Protein AF-A0A1L8URC2-F1 (afdb_monomer_lite)

Organism: Enterococcus mundtii (NCBI:txid53346)

Structure (mmCIF, N/CA/C/O backbone):
data_AF-A0A1L8URC2-F1
#
_entry.id   AF-A0A1L8URC2-F1
#
loop_
_atom_site.group_PDB
_atom_site.id
_atom_site.type_symbol
_atom_site.label_atom_id
_atom_site.label_alt_id
_atom_site.label_comp_id
_atom_site.label_asym_id
_atom_site.label_entity_id
_atom_site.label_seq_id
_atom_site.pdbx_PDB_ins_code
_atom_site.Cartn_x
_atom_site.Cartn_y
_atom_site.Cartn_z
_atom_site.occupancy
_atom_site.B_iso_or_equiv
_atom_site.auth_seq_id
_atom_site.auth_comp_id
_atom_site.auth_asym_id
_atom_site.auth_atom_id
_atom_site.pdbx_PDB_model_num
ATOM 1 N N . MET 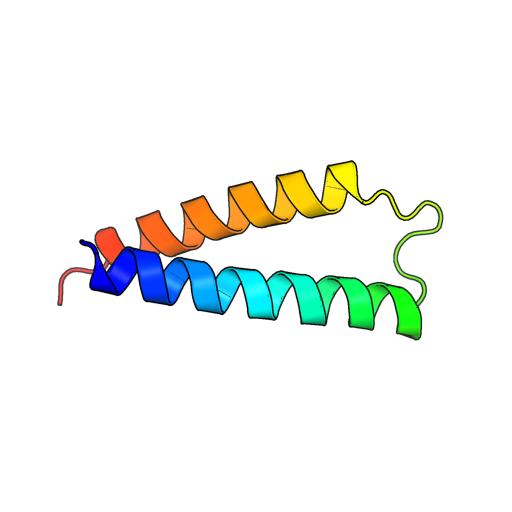A 1 1 ? -13.360 1.459 14.891 1.00 75.44 1 MET A N 1
ATOM 2 C CA . MET A 1 1 ? -13.006 1.959 13.544 1.00 75.44 1 MET A CA 1
ATOM 3 C C . MET A 1 1 ? -11.526 2.304 13.438 1.00 75.44 1 MET A C 1
ATOM 5 O O . MET A 1 1 ? -10.875 1.699 12.604 1.00 75.44 1 MET A O 1
ATOM 9 N N . LEU A 1 2 ? -10.962 3.119 14.341 1.00 85.62 2 LEU A N 1
ATOM 10 C CA . LEU A 1 2 ? -9.540 3.511 14.311 1.00 85.62 2 LEU A CA 1
ATOM 11 C C . LEU A 1 2 ? -8.543 2.340 14.185 1.00 85.62 2 LEU A C 1
ATOM 13 O O . LEU A 1 2 ? -7.681 2.367 13.317 1.00 85.62 2 LEU A O 1
ATOM 17 N N . LYS A 1 3 ? -8.701 1.265 14.978 1.00 88.44 3 LYS A N 1
ATOM 18 C CA . LYS A 1 3 ? -7.838 0.069 14.864 1.00 88.44 3 LYS A CA 1
ATOM 19 C C . LYS A 1 3 ? -7.878 -0.561 13.464 1.00 88.44 3 LYS A C 1
ATOM 21 O O . LYS A 1 3 ? -6.836 -0.910 12.932 1.00 88.44 3 LYS A O 1
ATOM 26 N N . LYS A 1 4 ? -9.068 -0.678 12.861 1.00 88.94 4 LYS A N 1
ATOM 27 C CA . LYS A 1 4 ? -9.241 -1.240 11.509 1.00 88.94 4 LYS A CA 1
ATOM 28 C C . LYS A 1 4 ? -8.589 -0.341 10.454 1.00 88.94 4 LYS A C 1
ATOM 30 O O . LYS A 1 4 ? -7.906 -0.839 9.570 1.00 88.94 4 LYS A O 1
ATOM 35 N N . SER A 1 5 ? -8.715 0.979 10.599 1.00 90.81 5 SER A N 1
ATOM 36 C CA . SER A 1 5 ? -8.035 1.945 9.730 1.00 90.81 5 SER A CA 1
ATOM 37 C C . SER A 1 5 ? -6.513 1.833 9.810 1.00 90.81 5 SER A C 1
ATOM 39 O O . SER A 1 5 ? -5.861 1.814 8.773 1.00 90.81 5 SER A O 1
ATOM 41 N N . ILE A 1 6 ? -5.949 1.676 11.013 1.00 93.75 6 ILE A N 1
ATOM 42 C CA . ILE A 1 6 ? -4.504 1.465 11.201 1.00 93.75 6 ILE A CA 1
ATOM 43 C C . ILE A 1 6 ? -4.057 0.154 10.539 1.00 93.75 6 ILE A C 1
ATOM 45 O O . ILE A 1 6 ? -3.077 0.152 9.800 1.00 93.75 6 ILE A O 1
ATOM 49 N N . TYR A 1 7 ? -4.786 -0.950 10.734 1.00 93.62 7 TYR A N 1
ATOM 50 C CA . TYR A 1 7 ? -4.451 -2.218 10.076 1.00 93.62 7 TYR A CA 1
ATOM 51 C C . TYR A 1 7 ? -4.555 -2.138 8.552 1.00 93.62 7 TYR A C 1
ATOM 53 O O . TYR A 1 7 ? -3.665 -2.624 7.860 1.00 93.62 7 TYR A O 1
ATOM 61 N N . ALA A 1 8 ? -5.611 -1.520 8.016 1.00 93.38 8 ALA A N 1
ATOM 62 C CA . ALA A 1 8 ? -5.751 -1.308 6.577 1.00 93.38 8 ALA A CA 1
ATOM 63 C C . ALA A 1 8 ? -4.597 -0.462 6.016 1.00 93.38 8 ALA A C 1
ATOM 65 O O . ALA A 1 8 ? -4.065 -0.773 4.951 1.00 93.38 8 ALA A O 1
ATOM 66 N N . PHE A 1 9 ? -4.158 0.554 6.761 1.00 94.88 9 PHE A N 1
ATOM 67 C CA . PHE A 1 9 ? -3.037 1.404 6.375 1.00 94.88 9 PHE A CA 1
ATOM 68 C C . PHE A 1 9 ? -1.712 0.631 6.351 1.00 94.88 9 PHE A C 1
ATOM 70 O O . PHE A 1 9 ? -0.999 0.675 5.353 1.00 94.88 9 PHE A O 1
ATOM 77 N N . ILE A 1 10 ? -1.424 -0.160 7.392 1.00 96.31 10 ILE A N 1
ATOM 78 C CA . ILE A 1 10 ? -0.231 -1.023 7.445 1.00 96.31 10 ILE A CA 1
ATOM 79 C C . ILE A 1 10 ? -0.222 -2.016 6.274 1.00 96.31 10 ILE A C 1
ATOM 81 O O . ILE A 1 10 ? 0.788 -2.146 5.587 1.00 96.31 10 ILE A O 1
ATOM 85 N N . ILE A 1 11 ? -1.351 -2.680 6.005 1.00 95.62 11 ILE A N 1
ATOM 86 C CA . ILE A 1 11 ? -1.484 -3.624 4.883 1.00 95.62 11 ILE A CA 1
ATOM 87 C C . ILE A 1 11 ? -1.239 -2.920 3.539 1.00 95.62 11 ILE A C 1
ATOM 89 O O . ILE A 1 11 ? -0.600 -3.486 2.656 1.00 95.62 11 ILE A O 1
ATOM 93 N N . THR A 1 12 ? -1.689 -1.673 3.397 1.00 96.25 12 THR A N 1
ATOM 94 C CA . THR A 1 12 ? -1.471 -0.876 2.181 1.00 96.25 12 THR A CA 1
ATOM 95 C C . THR A 1 12 ? -0.003 -0.503 1.995 1.00 96.25 12 THR A C 1
ATOM 97 O O . THR A 1 12 ? 0.503 -0.590 0.880 1.00 96.25 12 THR A O 1
ATOM 100 N N . ILE A 1 13 ? 0.712 -0.150 3.068 1.00 96.06 13 ILE A N 1
ATOM 101 C CA . ILE A 1 13 ? 2.162 0.097 2.999 1.00 96.06 13 ILE A CA 1
ATOM 102 C C . ILE A 1 13 ? 2.899 -1.168 2.550 1.00 96.06 13 ILE A C 1
ATOM 104 O O . ILE A 1 13 ? 3.757 -1.097 1.672 1.00 96.06 13 ILE A O 1
ATOM 108 N N . ILE A 1 14 ? 2.544 -2.329 3.112 1.00 96.44 14 ILE A N 1
ATOM 109 C CA . ILE A 1 14 ? 3.135 -3.614 2.714 1.00 96.44 14 ILE A CA 1
ATOM 110 C C . ILE A 1 14 ? 2.870 -3.883 1.228 1.00 96.44 14 ILE A C 1
ATOM 112 O O . ILE A 1 14 ? 3.799 -4.226 0.500 1.00 96.44 14 ILE A O 1
ATOM 116 N N . TYR A 1 15 ? 1.635 -3.676 0.765 1.00 94.19 15 TYR A N 1
ATOM 117 C CA . TYR A 1 15 ? 1.283 -3.793 -0.651 1.00 94.19 15 TYR A CA 1
ATOM 118 C C . TYR A 1 15 ? 2.135 -2.876 -1.534 1.00 94.19 15 TYR A C 1
ATOM 120 O O . TYR A 1 15 ? 2.685 -3.339 -2.530 1.00 94.19 15 TYR A O 1
ATOM 128 N N . LEU A 1 16 ? 2.302 -1.609 -1.150 1.00 93.81 16 LEU A N 1
ATOM 129 C CA . LEU A 1 16 ? 3.078 -0.642 -1.921 1.00 93.81 16 LEU A CA 1
ATOM 130 C C . LEU A 1 16 ? 4.547 -1.076 -2.028 1.00 93.81 16 LEU A C 1
ATOM 132 O O . LEU A 1 16 ? 5.114 -1.036 -3.117 1.00 93.81 16 LEU A O 1
ATOM 136 N N . ILE A 1 17 ? 5.150 -1.566 -0.943 1.00 94.12 17 ILE A N 1
ATOM 137 C CA . ILE A 1 17 ? 6.526 -2.089 -0.963 1.00 94.12 17 ILE A CA 1
ATOM 138 C C . ILE A 1 17 ? 6.631 -3.309 -1.886 1.00 94.12 17 ILE A C 1
ATOM 140 O O . ILE A 1 17 ? 7.501 -3.344 -2.754 1.00 94.12 17 ILE A O 1
ATOM 144 N N . VAL A 1 18 ? 5.744 -4.296 -1.726 1.00 93.25 18 VAL A N 1
ATOM 145 C CA . VAL A 1 18 ? 5.787 -5.551 -2.495 1.00 93.25 18 VAL A CA 1
ATOM 146 C C . VAL A 1 18 ? 5.516 -5.310 -3.979 1.00 93.25 18 VAL A C 1
ATOM 148 O O . VAL A 1 18 ? 6.214 -5.878 -4.814 1.00 93.25 18 VAL A O 1
ATOM 151 N N . SER A 1 19 ? 4.552 -4.452 -4.316 1.00 90.12 19 SER A N 1
ATOM 152 C CA . SER A 1 19 ? 4.220 -4.100 -5.702 1.00 90.12 19 SER A CA 1
ATOM 153 C C . SER A 1 19 ? 5.403 -3.429 -6.405 1.00 90.12 19 SER A C 1
ATOM 155 O O . SER A 1 19 ? 5.816 -3.859 -7.482 1.00 90.12 19 SER A O 1
ATOM 157 N N . ASN A 1 20 ? 6.030 -2.443 -5.754 1.00 90.50 20 ASN A N 1
ATOM 158 C CA . ASN A 1 20 ? 7.195 -1.752 -6.308 1.00 90.50 20 ASN A CA 1
ATOM 159 C C . ASN A 1 20 ? 8.426 -2.661 -6.403 1.00 90.50 20 ASN A C 1
ATOM 161 O O . ASN A 1 20 ? 9.113 -2.652 -7.423 1.00 90.50 20 ASN A O 1
ATOM 165 N N . ALA A 1 21 ? 8.690 -3.475 -5.376 1.00 91.50 21 ALA A N 1
ATOM 166 C CA . ALA A 1 21 ? 9.786 -4.439 -5.398 1.00 91.50 21 ALA A CA 1
ATOM 167 C C . ALA A 1 21 ? 9.578 -5.486 -6.502 1.00 91.50 21 ALA A C 1
ATOM 169 O O . ALA A 1 21 ? 10.484 -5.736 -7.291 1.00 91.50 21 ALA A O 1
ATOM 170 N N . GLY A 1 22 ? 8.376 -6.055 -6.610 1.00 89.31 22 GLY A N 1
ATOM 171 C CA . GLY A 1 22 ? 8.030 -6.999 -7.670 1.00 89.31 22 GLY A CA 1
ATOM 172 C C . GLY A 1 22 ? 8.189 -6.381 -9.057 1.00 89.31 22 GLY A C 1
ATOM 173 O O . GLY A 1 22 ? 8.799 -6.992 -9.933 1.00 89.31 22 GLY A O 1
ATOM 174 N N . ASN A 1 23 ? 7.729 -5.144 -9.247 1.00 87.81 23 ASN A N 1
ATOM 175 C CA . ASN A 1 23 ? 7.928 -4.442 -10.509 1.00 87.81 23 ASN A CA 1
ATOM 176 C C . ASN A 1 23 ? 9.420 -4.209 -10.824 1.00 87.81 23 ASN A C 1
ATOM 178 O O . ASN A 1 23 ? 9.823 -4.378 -11.971 1.00 87.81 23 ASN A O 1
ATOM 182 N N . LEU A 1 24 ? 10.246 -3.891 -9.819 1.00 86.62 24 LEU A N 1
ATOM 183 C CA . LEU A 1 24 ? 11.695 -3.716 -9.976 1.00 86.62 24 LEU A CA 1
ATOM 184 C C . LEU A 1 24 ? 12.405 -5.022 -10.373 1.00 86.62 24 LEU A C 1
ATOM 186 O O . LEU A 1 24 ? 13.255 -5.006 -11.259 1.00 86.62 24 LEU A O 1
ATOM 190 N N . PHE A 1 25 ? 12.072 -6.144 -9.725 1.00 89.25 25 PHE A N 1
ATOM 191 C CA . PHE A 1 25 ? 12.734 -7.432 -9.968 1.00 89.25 25 PHE A CA 1
ATOM 192 C C . PHE A 1 25 ? 12.266 -8.126 -11.250 1.00 89.25 25 PHE A C 1
ATOM 194 O O . PHE A 1 25 ? 13.074 -8.757 -11.927 1.00 89.25 25 PHE A O 1
ATOM 201 N N . PHE A 1 26 ? 10.975 -8.034 -11.578 1.00 88.44 26 PHE A N 1
ATOM 202 C CA . PHE A 1 26 ? 10.379 -8.782 -12.688 1.00 88.44 26 PHE A CA 1
ATOM 203 C C . PHE A 1 26 ? 10.084 -7.924 -13.924 1.00 88.44 26 PHE A C 1
ATOM 205 O O . PHE A 1 26 ? 9.731 -8.477 -14.963 1.00 88.44 26 PHE A O 1
ATOM 212 N N . GLY A 1 27 ? 10.222 -6.596 -13.839 1.00 80.06 27 GLY A N 1
ATOM 213 C CA . GLY A 1 27 ? 10.015 -5.693 -14.976 1.00 80.06 27 GLY A CA 1
ATOM 214 C C . GLY A 1 27 ? 8.599 -5.757 -15.555 1.00 80.06 27 GLY A C 1
ATOM 215 O O . GLY A 1 27 ? 8.430 -5.664 -16.769 1.00 80.06 27 GLY A O 1
ATOM 216 N N . VAL A 1 28 ? 7.593 -5.967 -14.696 1.00 77.75 28 VAL A N 1
ATOM 217 C CA . VAL A 1 28 ? 6.190 -6.206 -15.089 1.00 77.75 28 VAL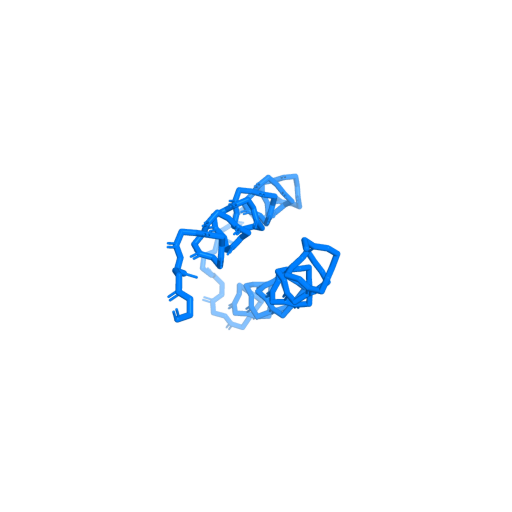 A CA 1
ATOM 218 C C . VAL A 1 28 ? 5.641 -5.051 -15.930 1.00 77.75 28 VAL A C 1
ATOM 220 O O . VAL A 1 28 ? 4.960 -5.278 -16.931 1.00 77.75 28 VAL A O 1
ATOM 223 N N . SER A 1 29 ? 5.979 -3.817 -15.560 1.00 75.75 29 SER A N 1
ATOM 224 C CA . SER A 1 29 ? 5.536 -2.602 -16.238 1.00 75.75 29 SER A CA 1
ATOM 225 C C . SER A 1 29 ? 6.695 -1.953 -16.993 1.00 75.75 29 SER A C 1
ATOM 227 O O . SER A 1 29 ? 7.660 -1.499 -16.380 1.00 75.75 29 SER A O 1
ATOM 229 N N . LYS A 1 30 ? 6.574 -1.835 -18.323 1.00 68.69 30 LYS A N 1
ATOM 230 C CA . LYS A 1 30 ? 7.532 -1.077 -19.157 1.00 68.69 30 LYS A CA 1
ATOM 231 C C . LYS A 1 30 ? 7.574 0.414 -18.809 1.00 68.69 30 LYS A C 1
ATOM 233 O O . LYS A 1 30 ? 8.633 1.023 -18.885 1.00 68.69 30 LYS A O 1
ATOM 238 N N . GLU A 1 31 ? 6.436 0.980 -18.414 1.00 74.75 31 GLU A N 1
ATOM 239 C CA . GLU A 1 31 ? 6.299 2.380 -18.012 1.00 74.75 31 GLU A CA 1
ATOM 240 C C . GLU A 1 31 ? 5.779 2.438 -16.580 1.00 74.75 31 GLU A C 1
ATOM 242 O O . GLU A 1 31 ? 4.578 2.471 -16.310 1.00 74.75 31 GLU A O 1
ATOM 247 N N . PHE A 1 32 ? 6.705 2.375 -15.631 1.00 78.06 32 PHE A N 1
ATOM 248 C CA . PHE A 1 32 ? 6.368 2.521 -14.228 1.00 78.06 32 PHE A CA 1
ATOM 249 C C . PHE A 1 32 ? 5.947 3.970 -13.926 1.00 78.06 32 PHE A C 1
ATOM 251 O O . PHE A 1 32 ? 6.728 4.903 -14.113 1.00 78.06 32 PHE A O 1
ATOM 258 N N . SER A 1 33 ? 4.717 4.151 -13.439 1.00 84.81 33 SER A N 1
ATOM 259 C CA . SER A 1 33 ? 4.161 5.453 -13.059 1.00 84.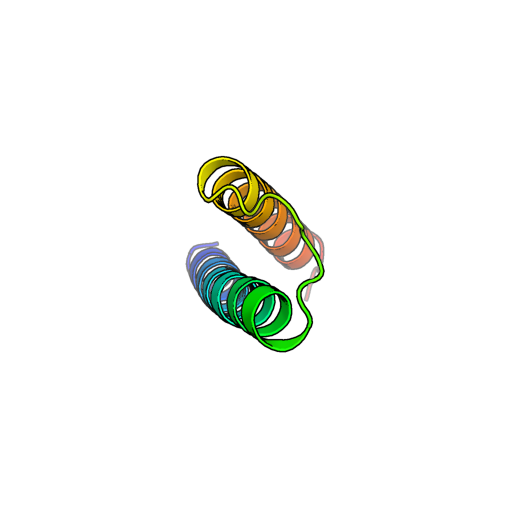81 33 SER A CA 1
ATOM 260 C C . SER A 1 33 ? 3.797 5.474 -11.579 1.00 84.81 33 SER A C 1
ATOM 262 O O . SER A 1 33 ? 2.843 4.824 -11.146 1.00 84.81 33 SER A O 1
ATOM 264 N N . TRP A 1 34 ? 4.516 6.293 -10.810 1.00 83.31 34 TRP A N 1
ATOM 265 C CA . TRP A 1 34 ? 4.248 6.517 -9.387 1.00 83.31 34 TRP A CA 1
ATOM 266 C C . TRP A 1 34 ? 2.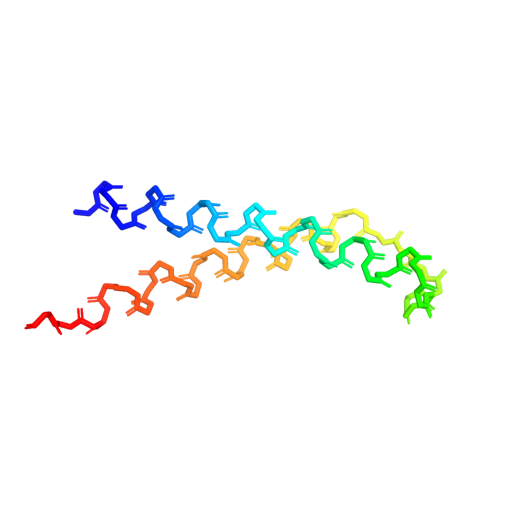817 6.985 -9.121 1.00 83.31 34 TRP A C 1
ATOM 268 O O . TRP A 1 34 ? 2.208 6.573 -8.136 1.00 83.31 34 TRP A O 1
ATOM 278 N N . THR A 1 35 ? 2.256 7.823 -9.996 1.00 89.12 35 THR A N 1
ATOM 279 C CA . THR A 1 35 ? 0.881 8.315 -9.852 1.00 89.12 35 THR A CA 1
ATOM 280 C C . THR A 1 35 ? -0.119 7.168 -9.940 1.00 89.12 35 THR A C 1
ATOM 282 O O . THR A 1 35 ? -1.027 7.092 -9.115 1.00 89.12 35 THR A O 1
ATOM 285 N N . THR A 1 36 ? 0.073 6.245 -10.884 1.00 88.75 36 THR A N 1
ATOM 286 C CA . THR A 1 36 ? -0.781 5.060 -11.029 1.00 88.75 36 THR A CA 1
ATOM 287 C C . THR A 1 36 ? -0.682 4.167 -9.796 1.00 88.75 36 THR A C 1
ATOM 289 O O . THR A 1 36 ? -1.705 3.822 -9.211 1.00 88.75 36 THR A O 1
ATOM 292 N N . THR A 1 37 ? 0.532 3.889 -9.318 1.00 90.44 37 THR A N 1
ATOM 293 C CA . THR A 1 37 ? 0.748 3.060 -8.121 1.00 90.44 37 THR A CA 1
ATOM 294 C C . THR A 1 37 ? 0.149 3.678 -6.853 1.00 90.44 37 THR A C 1
ATOM 296 O O . THR A 1 37 ? -0.354 2.960 -5.984 1.00 90.44 37 THR A O 1
ATOM 299 N N . LEU A 1 38 ? 0.148 5.009 -6.733 1.00 90.88 38 LEU A N 1
ATOM 300 C CA . LEU A 1 38 ? -0.518 5.708 -5.629 1.00 90.88 38 LEU A CA 1
ATOM 301 C C . LEU A 1 38 ? -2.043 5.566 -5.699 1.00 90.88 38 LEU A C 1
ATOM 303 O O . LEU A 1 38 ? -2.669 5.293 -4.673 1.00 90.88 38 LEU A O 1
ATOM 307 N N . TRP A 1 39 ? -2.636 5.697 -6.889 1.00 94.00 39 TRP A N 1
ATOM 308 C CA . TRP A 1 39 ? -4.069 5.461 -7.085 1.00 94.00 39 TRP A CA 1
ATOM 309 C C . TRP A 1 39 ? -4.453 4.018 -6.761 1.00 94.00 39 TRP A C 1
ATOM 311 O O . TRP A 1 39 ? -5.388 3.797 -5.992 1.00 94.00 39 TRP A O 1
ATOM 321 N N . GLU A 1 40 ? -3.706 3.042 -7.273 1.00 92.25 40 GLU A N 1
ATOM 322 C CA . GLU A 1 40 ? -3.900 1.619 -6.970 1.00 92.25 40 GLU A CA 1
ATOM 323 C C . GLU A 1 40 ? -3.835 1.349 -5.463 1.00 92.25 40 GLU A C 1
ATOM 325 O O . GLU A 1 40 ? -4.704 0.676 -4.907 1.00 92.25 40 GLU A O 1
ATOM 330 N N . SER A 1 41 ? -2.856 1.941 -4.777 1.00 93.50 41 SER A N 1
ATOM 331 C CA . SER A 1 41 ? -2.690 1.794 -3.329 1.00 93.50 41 SER A CA 1
ATOM 332 C C . SER A 1 41 ? -3.838 2.430 -2.542 1.00 93.50 41 SER A C 1
ATOM 334 O O . SER A 1 41 ? -4.280 1.869 -1.539 1.00 93.50 41 SER A O 1
ATOM 336 N N . LEU A 1 42 ? -4.376 3.563 -3.004 1.00 95.06 42 LEU A N 1
ATOM 337 C CA . LEU A 1 42 ? -5.559 4.186 -2.408 1.00 95.06 42 LEU A CA 1
ATOM 338 C C . LEU A 1 42 ? -6.803 3.300 -2.575 1.00 95.06 42 LEU A C 1
ATOM 340 O O . LEU A 1 42 ? -7.533 3.075 -1.605 1.00 95.06 42 LEU A O 1
ATOM 344 N N . PHE A 1 43 ? -7.035 2.763 -3.776 1.00 96.56 43 PHE A N 1
ATOM 345 C CA . PHE A 1 43 ? -8.140 1.831 -4.022 1.00 96.56 43 PHE A CA 1
ATOM 346 C C . PHE A 1 43 ? -7.999 0.558 -3.182 1.00 96.56 43 PHE A C 1
ATOM 348 O O . PHE A 1 43 ? -8.973 0.107 -2.574 1.00 96.56 43 PHE A O 1
ATOM 355 N N . PHE A 1 44 ? -6.787 0.017 -3.080 1.00 96.50 44 PHE A N 1
ATOM 356 C CA . PHE A 1 44 ? -6.491 -1.145 -2.252 1.00 96.50 44 PHE A CA 1
ATOM 357 C C . PHE A 1 44 ? -6.748 -0.876 -0.762 1.00 96.50 44 PHE A C 1
ATOM 359 O O . PHE A 1 44 ? -7.389 -1.687 -0.090 1.00 96.50 44 PHE A O 1
ATOM 366 N N . PHE A 1 45 ? -6.338 0.289 -0.251 1.00 96.25 45 PHE A N 1
ATOM 367 C CA . PHE A 1 45 ? -6.634 0.707 1.120 1.00 96.25 45 PHE A CA 1
ATOM 368 C C . PHE A 1 45 ? -8.137 0.731 1.397 1.00 96.25 45 PHE A C 1
ATOM 370 O O . PHE A 1 45 ? -8.594 0.156 2.390 1.00 96.25 45 PHE A O 1
ATOM 377 N N . LEU A 1 46 ? -8.913 1.370 0.514 1.00 96.38 46 LEU A N 1
ATOM 378 C CA . LEU A 1 46 ? -10.367 1.449 0.644 1.00 96.38 46 LEU A CA 1
ATOM 379 C C . LEU A 1 46 ? -10.994 0.054 0.631 1.00 96.38 46 LEU A C 1
ATOM 381 O O . LEU A 1 46 ? -11.831 -0.247 1.483 1.00 96.38 46 LEU A O 1
ATOM 385 N N . PHE A 1 47 ? -10.546 -0.819 -0.271 1.00 95.88 47 PHE A N 1
ATOM 386 C CA . PHE A 1 47 ? -10.998 -2.205 -0.334 1.00 95.88 47 PHE A CA 1
ATOM 387 C C . PHE A 1 47 ? -10.743 -2.954 0.981 1.00 95.88 47 PHE A C 1
ATOM 389 O O . PHE A 1 47 ? -11.672 -3.522 1.561 1.00 95.88 47 PHE A O 1
ATOM 396 N N . VAL A 1 48 ? -9.514 -2.908 1.505 1.00 94.50 48 VAL A N 1
ATOM 397 C CA . VAL A 1 48 ? -9.154 -3.577 2.765 1.00 94.50 48 VAL A CA 1
ATOM 398 C C . VAL A 1 48 ? -9.945 -2.998 3.939 1.00 94.50 48 VAL A C 1
ATOM 400 O O . VAL A 1 48 ? -10.430 -3.748 4.792 1.00 94.50 48 VAL A O 1
ATOM 403 N N . LEU A 1 49 ? -10.122 -1.677 3.985 1.00 94.31 49 LEU A N 1
ATOM 404 C CA . LEU A 1 49 ? -10.896 -1.009 5.026 1.00 94.31 49 LEU A CA 1
ATOM 405 C C . LEU A 1 49 ? -12.364 -1.452 5.004 1.00 94.31 49 LEU A C 1
ATOM 407 O O . LEU A 1 49 ? -12.927 -1.772 6.056 1.00 94.31 49 LEU A O 1
ATOM 411 N N . LEU A 1 50 ? -12.986 -1.493 3.825 1.00 94.19 50 LEU A N 1
ATOM 412 C CA . LEU A 1 50 ? -14.364 -1.952 3.660 1.00 94.19 50 LEU A CA 1
ATOM 413 C C . LEU A 1 50 ? -14.498 -3.428 4.032 1.00 94.19 50 LEU A C 1
ATOM 415 O O . LEU A 1 50 ? -15.386 -3.771 4.810 1.00 94.19 50 LEU A O 1
ATOM 419 N N . LEU A 1 51 ? -13.577 -4.281 3.582 1.00 93.06 51 LEU A N 1
ATOM 420 C CA . LEU A 1 51 ? -13.573 -5.712 3.890 1.00 93.06 51 LEU A CA 1
ATOM 421 C C . LEU A 1 51 ? -13.485 -5.972 5.402 1.00 93.06 51 LEU A C 1
ATOM 423 O O . LEU A 1 51 ? -14.254 -6.761 5.957 1.00 93.06 51 LEU A O 1
ATOM 427 N N . GLN A 1 52 ? -12.589 -5.267 6.097 1.00 90.56 52 GLN A N 1
ATOM 428 C CA . GLN A 1 52 ? -12.464 -5.366 7.552 1.00 90.56 52 GLN A CA 1
ATOM 429 C C . GLN A 1 52 ? -13.715 -4.875 8.289 1.00 90.56 52 GLN A C 1
ATOM 431 O O . GLN A 1 52 ? -14.002 -5.343 9.395 1.00 90.56 52 GLN A O 1
ATOM 436 N N . ASN A 1 53 ? -14.444 -3.906 7.734 1.00 89.38 53 ASN A N 1
ATOM 437 C CA . ASN A 1 53 ? -15.695 -3.417 8.311 1.00 89.38 53 ASN A CA 1
ATOM 438 C C . ASN A 1 53 ? -16.888 -4.326 7.997 1.00 89.38 53 ASN A C 1
ATOM 440 O O . ASN A 1 53 ? -17.729 -4.504 8.875 1.00 89.38 53 ASN A O 1
ATOM 444 N N . TYR A 1 54 ? -16.919 -4.941 6.815 1.00 90.44 54 TYR A N 1
ATOM 445 C CA . TYR A 1 54 ? -17.936 -5.911 6.415 1.00 90.44 54 TYR A CA 1
ATOM 446 C C . TYR A 1 54 ? -17.863 -7.193 7.246 1.00 90.44 54 TYR A C 1
ATOM 448 O O . TYR A 1 54 ? -18.891 -7.738 7.650 1.00 90.44 54 TYR A O 1
ATOM 456 N N . ARG A 1 55 ? -16.647 -7.655 7.559 1.00 82.25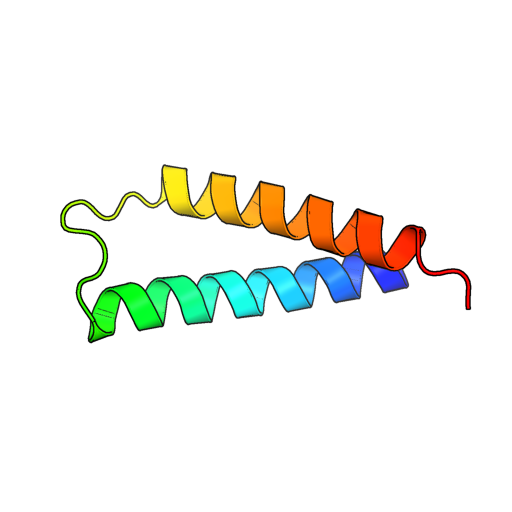 55 ARG A N 1
ATOM 457 C CA . ARG A 1 55 ? -16.447 -8.802 8.443 1.00 82.25 55 ARG A CA 1
ATOM 458 C C . ARG A 1 55 ? -16.914 -8.444 9.861 1.00 82.25 55 ARG A C 1
ATOM 460 O O . ARG A 1 55 ? -16.185 -7.818 10.640 1.00 82.25 55 ARG A O 1
ATOM 467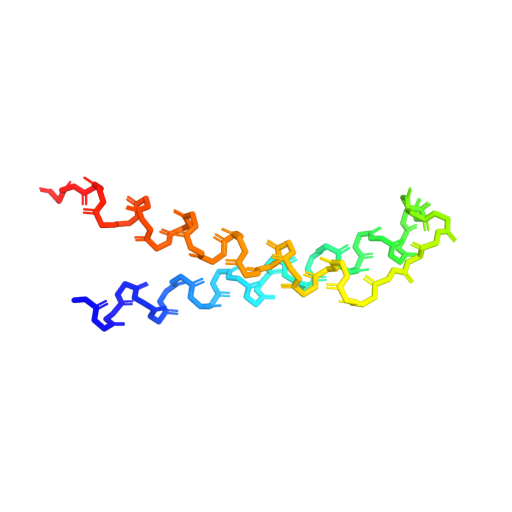 N N . LYS A 1 56 ? -18.148 -8.833 10.191 1.00 68.62 56 LYS A N 1
ATOM 468 C CA . LYS A 1 56 ? -18.626 -8.906 11.577 1.00 68.62 56 LYS A CA 1
ATOM 469 C C . LYS A 1 56 ? -17.772 -9.958 12.293 1.00 68.62 56 LYS A C 1
ATOM 471 O O . LYS A 1 56 ? -17.455 -10.988 11.698 1.00 68.62 56 LYS A O 1
ATOM 476 N N . LYS A 1 57 ? -17.297 -9.627 13.495 1.00 60.84 57 LYS A N 1
ATOM 477 C CA . LYS A 1 57 ? -16.638 -10.613 14.359 1.00 60.84 57 LYS A CA 1
ATOM 478 C C . LYS A 1 57 ? -17.636 -11.694 14.736 1.00 60.84 57 LYS A C 1
ATOM 480 O O . LYS A 1 57 ? -18.802 -11.308 14.969 1.00 60.84 57 LYS A O 1
#

Foldseek 3Di:
DVVQLVVLVVVLVVVLVCVVVCCVVVVPDPDDDPVVSVVVSVVSSVVSSVVVVVDDD

Radius of gyration: 13.17 Å; chains: 1; bounding box: 31×19×34 Å

Sequence (57 aa):
MLKKSIYAFIITIIYLIVSNAGNLFFGVSKEFSWTTTLWESLFFFLFVLLLQNYRKK

Secondary structure (DSSP, 8-state):
-HHHHHHHHHHHHHHHHHHHHHHHHH---SS--HHHHHHHHHHHHHHHHHHHHHS--

pLDDT: mean 88.97, std 7.9, range [60.84, 96.56]